Protein AF-0000000070045250 (afdb_homodimer)

Structure (mmCIF, N/CA/C/O backbone):
data_AF-0000000070045250-model_v1
#
loop_
_entity.id
_entity.type
_entity.pdbx_description
1 polymer 'Uncharacterized protein'
#
loop_
_atom_site.group_PDB
_atom_site.id
_atom_site.type_symbol
_atom_site.label_atom_id
_atom_site.label_alt_id
_atom_site.label_comp_id
_atom_site.label_asym_id
_atom_site.label_entity_id
_atom_site.label_seq_id
_atom_site.pdbx_PDB_ins_code
_atom_site.Cartn_x
_atom_site.Cartn_y
_atom_site.Cartn_z
_atom_site.occupancy
_atom_site.B_iso_or_equiv
_atom_site.auth_seq_id
_atom_site.auth_comp_id
_atom_site.auth_asym_id
_atom_site.auth_atom_id
_atom_site.pdbx_PDB_model_num
ATOM 1 N N . MET A 1 1 ? 9.328 -7.477 10.594 1 69.5 1 MET A N 1
ATOM 2 C CA . MET A 1 1 ? 9.609 -6.465 9.578 1 69.5 1 MET A CA 1
ATOM 3 C C . MET A 1 1 ? 8.578 -5.34 9.633 1 69.5 1 MET A C 1
ATOM 5 O O . MET A 1 1 ? 8.938 -4.164 9.656 1 69.5 1 MET A O 1
ATOM 9 N N . ILE A 1 2 ? 7.32 -5.633 9.961 1 74 2 ILE A N 1
ATOM 10 C CA . ILE A 1 2 ? 6.23 -4.66 9.969 1 74 2 ILE A CA 1
ATOM 11 C C . ILE A 1 2 ? 6.414 -3.691 11.141 1 74 2 ILE A C 1
ATOM 13 O O . ILE A 1 2 ? 6.363 -2.473 10.953 1 74 2 ILE A O 1
ATOM 17 N N . LEU A 1 3 ? 6.82 -4.34 12.234 1 78.44 3 LEU A N 1
ATOM 18 C CA . LEU A 1 3 ? 6.961 -3.512 13.43 1 78.44 3 LEU A CA 1
ATOM 19 C C . LEU A 1 3 ? 8.156 -2.574 13.305 1 78.44 3 LEU A C 1
ATOM 21 O O . LEU A 1 3 ? 8.086 -1.411 13.703 1 78.44 3 LEU A O 1
ATOM 25 N N . LEU A 1 4 ? 9.164 -3.045 12.672 1 87.88 4 LEU A N 1
ATOM 26 C CA . LEU A 1 4 ? 10.375 -2.24 12.531 1 87.88 4 LEU A CA 1
ATOM 27 C C . LEU A 1 4 ? 10.148 -1.098 11.547 1 87.88 4 LEU A C 1
ATOM 29 O O . LEU A 1 4 ? 10.672 0.003 11.734 1 87.88 4 LEU A O 1
ATOM 33 N N . THR A 1 5 ? 9.312 -1.4 10.625 1 91.12 5 THR A N 1
ATOM 34 C CA . THR A 1 5 ? 9 -0.388 9.617 1 91.12 5 THR A CA 1
ATOM 35 C C . THR A 1 5 ? 8.312 0.814 10.258 1 91.12 5 THR A C 1
ATOM 37 O O . THR A 1 5 ? 8.703 1.959 10.016 1 91.12 5 THR A O 1
ATOM 40 N N . LYS A 1 6 ? 7.41 0.552 11.148 1 94.19 6 LYS A N 1
ATOM 41 C CA . LYS A 1 6 ? 6.664 1.628 11.789 1 94.19 6 LYS A CA 1
ATOM 42 C C . LYS A 1 6 ? 7.559 2.434 12.727 1 94.19 6 LYS A C 1
ATOM 44 O O . LYS A 1 6 ? 7.488 3.664 12.758 1 94.19 6 LYS A O 1
ATOM 49 N N . CYS A 1 7 ? 8.422 1.721 13.422 1 95.44 7 CYS A N 1
ATOM 50 C CA . CYS A 1 7 ? 9.328 2.379 14.352 1 95.44 7 CYS A CA 1
ATOM 51 C C . CYS A 1 7 ? 10.312 3.275 13.609 1 95.44 7 CYS A C 1
ATOM 53 O O . CYS A 1 7 ? 10.531 4.426 14 1 95.44 7 CYS A O 1
ATOM 55 N N . TRP A 1 8 ? 10.852 2.768 12.602 1 96.19 8 TRP A N 1
ATOM 56 C CA . TRP A 1 8 ? 11.828 3.531 11.82 1 96.19 8 TRP A CA 1
ATOM 57 C C . TRP A 1 8 ? 11.164 4.719 11.133 1 96.19 8 TRP A C 1
ATOM 59 O O . TRP A 1 8 ? 11.742 5.801 11.055 1 96.19 8 TRP A O 1
ATOM 69 N N . ALA A 1 9 ? 9.977 4.469 10.625 1 96.75 9 ALA A N 1
ATOM 70 C CA . ALA A 1 9 ? 9.234 5.547 9.977 1 96.75 9 ALA A CA 1
ATOM 71 C C . ALA A 1 9 ? 9.023 6.723 10.922 1 96.75 9 ALA A C 1
ATOM 73 O O . ALA A 1 9 ? 9.172 7.883 10.531 1 96.75 9 ALA A O 1
ATOM 74 N N . LEU A 1 10 ? 8.672 6.367 12.141 1 95.5 10 LEU A N 1
ATOM 75 C CA . LEU A 1 10 ? 8.453 7.41 13.141 1 95.5 10 LEU A CA 1
ATOM 76 C C . LEU A 1 10 ? 9.75 8.133 13.469 1 95.5 10 LEU A C 1
ATOM 78 O O . LEU A 1 10 ? 9.789 9.359 13.523 1 95.5 10 LEU A O 1
ATOM 82 N N . GLU A 1 11 ? 10.758 7.367 13.625 1 94.5 11 GLU A N 1
ATOM 83 C CA . GLU A 1 11 ? 12.055 7.902 14.031 1 94.5 11 GLU A CA 1
ATOM 84 C C . GLU A 1 11 ? 12.617 8.836 12.969 1 94.5 11 GLU A C 1
ATOM 86 O O . GLU A 1 11 ? 13.188 9.883 13.289 1 94.5 11 GLU A O 1
ATOM 91 N N . TYR A 1 12 ? 12.414 8.5 11.75 1 95.5 12 TYR A N 1
ATOM 92 C CA . TYR A 1 12 ? 13.094 9.227 10.688 1 95.5 12 TYR A CA 1
ATOM 93 C C . TYR A 1 12 ? 12.172 10.266 10.055 1 95.5 12 TYR A C 1
ATOM 95 O O . TYR A 1 12 ? 12.594 11.031 9.188 1 95.5 12 TYR A O 1
ATOM 103 N N . ALA A 1 13 ? 10.953 10.242 10.492 1 93.12 13 ALA A N 1
ATOM 104 C CA . ALA A 1 13 ? 10 11.203 9.93 1 93.12 13 ALA A CA 1
ATOM 105 C C . ALA A 1 13 ? 10.508 12.633 10.094 1 93.12 13 ALA A C 1
ATOM 107 O O . ALA A 1 13 ? 10.344 13.461 9.188 1 93.12 13 ALA A O 1
ATOM 108 N N . LYS A 1 14 ? 11.125 12.977 11.188 1 89.56 14 LYS A N 1
ATOM 109 C CA . LYS A 1 14 ? 11.617 14.328 11.461 1 89.56 14 LYS A CA 1
ATOM 110 C C . LYS A 1 14 ? 12.719 14.719 10.477 1 89.56 14 LYS A C 1
ATOM 112 O O . LYS A 1 14 ? 12.922 15.898 10.203 1 89.56 14 LYS A O 1
ATOM 117 N N . ASP A 1 15 ? 13.422 13.742 10.016 1 94.38 15 ASP A N 1
ATOM 118 C CA . ASP A 1 15 ? 14.492 13.961 9.047 1 94.38 15 ASP A CA 1
ATOM 119 C C . ASP A 1 15 ? 13.961 13.938 7.617 1 94.38 15 ASP A C 1
ATOM 121 O O . ASP A 1 15 ? 14.734 13.914 6.66 1 94.38 15 ASP A O 1
ATOM 125 N N . LYS A 1 16 ? 12.656 13.75 7.453 1 93 16 LYS A N 1
ATOM 126 C CA . LYS A 1 16 ? 11.977 13.758 6.16 1 93 16 LYS A CA 1
ATOM 127 C C . LYS A 1 16 ? 12.32 12.508 5.352 1 93 16 LYS A C 1
ATOM 129 O O . LYS A 1 16 ? 12.469 12.578 4.129 1 93 16 LYS A O 1
ATOM 134 N N . ILE A 1 17 ? 12.648 11.453 6.102 1 95.25 17 ILE A N 1
ATOM 135 C CA . ILE A 1 17 ? 12.906 10.156 5.469 1 95.25 17 ILE A CA 1
ATOM 136 C C . ILE A 1 17 ? 11.68 9.258 5.621 1 95.25 17 ILE A C 1
ATOM 138 O O . ILE A 1 17 ? 11.172 9.078 6.73 1 95.25 17 ILE A O 1
ATOM 142 N N . ARG A 1 18 ? 11.203 8.812 4.508 1 96.38 18 ARG A N 1
ATOM 143 C CA . ARG A 1 18 ? 10.062 7.898 4.52 1 96.38 18 ARG A CA 1
ATOM 144 C C . ARG A 1 18 ? 10.531 6.445 4.586 1 96.38 18 ARG A C 1
ATOM 146 O O . ARG A 1 18 ? 11.508 6.07 3.938 1 96.38 18 ARG A O 1
ATOM 153 N N . VAL A 1 19 ? 9.906 5.641 5.398 1 97.19 19 VAL A N 1
ATOM 154 C CA . VAL A 1 19 ? 10.195 4.215 5.52 1 97.19 19 VAL A CA 1
ATOM 155 C C . VAL A 1 19 ? 8.922 3.408 5.277 1 97.19 19 VAL A C 1
ATOM 157 O O . VAL A 1 19 ? 7.934 3.561 6.004 1 97.19 19 VAL A O 1
ATOM 160 N N . ASN A 1 20 ? 8.938 2.592 4.246 1 97.69 20 ASN A N 1
ATOM 161 C CA . ASN A 1 20 ? 7.816 1.721 3.906 1 97.69 20 ASN A CA 1
ATOM 162 C C . ASN A 1 20 ? 8.281 0.292 3.637 1 97.69 20 ASN A C 1
ATOM 164 O O . ASN A 1 20 ? 9.469 0.048 3.441 1 97.69 20 ASN A O 1
ATOM 168 N N . CYS A 1 21 ? 7.246 -0.581 3.691 1 97.56 21 CYS A N 1
ATOM 169 C CA . CYS A 1 21 ? 7.582 -1.993 3.557 1 97.56 21 CYS A CA 1
ATOM 170 C C . CYS A 1 21 ? 6.734 -2.656 2.48 1 97.56 21 CYS A C 1
ATOM 172 O O . CYS A 1 21 ? 5.527 -2.406 2.393 1 97.56 21 CYS A O 1
ATOM 174 N N . ILE A 1 22 ? 7.363 -3.463 1.672 1 97.62 22 ILE A N 1
ATOM 175 C CA . ILE A 1 22 ? 6.68 -4.309 0.699 1 97.62 22 ILE A CA 1
ATOM 176 C C . ILE A 1 22 ? 6.754 -5.77 1.141 1 97.62 22 ILE A C 1
ATOM 178 O O . ILE A 1 22 ? 7.828 -6.258 1.504 1 97.62 22 ILE A O 1
ATOM 182 N N . CYS A 1 23 ? 5.648 -6.438 1.141 1 97.44 23 CYS A N 1
ATOM 183 C CA . CYS A 1 23 ? 5.57 -7.859 1.445 1 97.44 23 CYS A CA 1
ATOM 184 C C . CYS A 1 23 ? 5.258 -8.672 0.191 1 97.44 23 CYS A C 1
ATOM 186 O O . CYS A 1 23 ? 4.098 -8.797 -0.197 1 97.44 23 CYS A O 1
ATOM 188 N N . PRO A 1 24 ? 6.25 -9.297 -0.325 1 97 24 PRO A N 1
ATOM 189 C CA . PRO A 1 24 ? 6.043 -10.031 -1.576 1 97 24 PRO A CA 1
ATOM 190 C C . PRO A 1 24 ? 5.504 -11.438 -1.35 1 97 24 PRO A C 1
ATOM 192 O O . PRO A 1 24 ? 5.691 -12.016 -0.274 1 97 24 PRO A O 1
ATOM 195 N N . GLY A 1 25 ? 4.691 -11.945 -2.361 1 96.19 25 GLY A N 1
ATOM 196 C CA . GLY A 1 25 ? 4.422 -13.367 -2.416 1 96.19 25 GLY A CA 1
ATOM 197 C C . GLY A 1 25 ? 5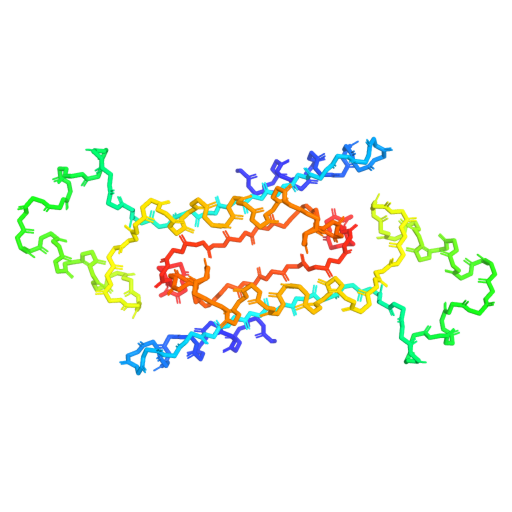.539 -14.164 -3.062 1 96.19 25 GLY A C 1
ATOM 198 O O . GLY A 1 25 ? 6.715 -13.82 -2.914 1 96.19 25 GLY A O 1
ATOM 199 N N . VAL A 1 26 ? 5.18 -15.305 -3.623 1 95.44 26 VAL A N 1
ATOM 200 C CA . VAL A 1 26 ? 6.16 -16.109 -4.348 1 95.44 26 VAL A CA 1
ATOM 201 C C . VAL A 1 26 ? 6.418 -15.492 -5.723 1 95.44 26 VAL A C 1
ATOM 203 O O . VAL A 1 26 ? 5.504 -15.391 -6.543 1 95.44 26 VAL A O 1
ATOM 206 N N . VAL A 1 27 ? 7.594 -15.07 -5.926 1 95.94 27 VAL A N 1
ATOM 207 C CA . VAL A 1 27 ? 7.984 -14.414 -7.168 1 95.94 27 VAL A CA 1
ATOM 208 C C . VAL A 1 27 ? 8.898 -15.336 -7.973 1 95.94 27 VAL A C 1
ATOM 210 O O . VAL A 1 27 ? 9.727 -16.047 -7.402 1 95.94 27 VAL A O 1
ATOM 213 N N . ASP A 1 28 ? 8.75 -15.25 -9.281 1 94.69 28 ASP A N 1
ATOM 214 C CA . ASP A 1 28 ? 9.586 -16.047 -10.18 1 94.69 28 ASP A CA 1
ATOM 215 C C . ASP A 1 28 ? 11.023 -15.531 -10.18 1 94.69 28 ASP A C 1
ATOM 217 O O . ASP A 1 28 ? 11.352 -14.586 -10.898 1 94.69 28 ASP A O 1
ATOM 221 N N . THR A 1 29 ? 11.812 -16.078 -9.375 1 93.81 29 THR A N 1
ATOM 222 C CA . THR A 1 29 ? 13.242 -15.781 -9.266 1 93.81 29 THR A CA 1
ATOM 223 C C . THR A 1 29 ? 14.047 -17.078 -9.141 1 93.81 29 THR A C 1
ATOM 225 O O . THR A 1 29 ? 13.477 -18.156 -8.984 1 93.81 29 THR A O 1
ATOM 228 N N . ASP A 1 30 ? 15.375 -16.891 -9.336 1 92.38 30 ASP A N 1
ATOM 229 C CA . ASP A 1 30 ? 16.25 -18.047 -9.227 1 92.38 30 ASP A CA 1
ATOM 230 C C . ASP A 1 30 ? 16.078 -18.75 -7.883 1 92.38 30 ASP A C 1
ATOM 232 O O . ASP A 1 30 ? 16.156 -19.984 -7.801 1 92.38 30 ASP A O 1
ATOM 236 N N . MET A 1 31 ? 15.758 -17.953 -6.875 1 89.69 31 MET A N 1
ATOM 237 C CA . MET A 1 31 ? 15.617 -18.484 -5.52 1 89.69 31 MET A CA 1
ATOM 238 C C . MET A 1 31 ? 14.383 -19.359 -5.402 1 89.69 31 MET A C 1
ATOM 240 O O . MET A 1 31 ? 14.391 -20.344 -4.664 1 89.69 31 MET A O 1
ATOM 244 N N . THR A 1 32 ? 13.344 -19.109 -6.211 1 92 32 THR A N 1
ATOM 245 C CA . THR A 1 32 ? 12.094 -19.844 -6.066 1 92 32 THR A CA 1
ATOM 246 C C . THR A 1 32 ? 11.977 -20.938 -7.125 1 92 32 THR A C 1
ATOM 248 O O . THR A 1 32 ? 11.055 -21.75 -7.086 1 92 32 THR A O 1
ATOM 251 N N . GLU A 1 33 ? 12.852 -20.984 -8.055 1 89.5 33 GLU A N 1
ATOM 252 C CA . GLU A 1 33 ? 12.828 -21.922 -9.172 1 89.5 33 GLU A CA 1
ATOM 253 C C . GLU A 1 33 ? 12.688 -23.359 -8.695 1 89.5 33 GLU A C 1
ATOM 255 O O . GLU A 1 33 ? 11.922 -24.141 -9.266 1 89.5 33 GLU A O 1
ATOM 260 N N . PRO A 1 34 ? 13.406 -23.734 -7.617 1 88.44 34 PRO A N 1
ATOM 261 C CA . PRO A 1 34 ? 13.305 -25.125 -7.16 1 88.44 34 PRO A CA 1
ATOM 262 C C . PRO A 1 34 ? 11.906 -25.484 -6.66 1 88.44 34 PRO A C 1
ATOM 264 O O . PRO A 1 34 ? 11.539 -26.656 -6.641 1 88.44 34 PRO A O 1
ATOM 267 N N . PHE A 1 35 ? 11.18 -24.516 -6.281 1 86.25 35 PHE A N 1
ATOM 268 C CA . PHE A 1 35 ? 9.836 -24.75 -5.77 1 86.25 35 PHE A CA 1
ATOM 269 C C . PHE A 1 35 ? 8.812 -24.734 -6.902 1 86.25 35 PHE A C 1
ATOM 271 O O . PHE A 1 35 ? 7.633 -25 -6.684 1 86.25 35 PHE A O 1
ATOM 278 N N . LEU A 1 36 ? 9.297 -24.469 -8.078 1 89.12 36 LEU A N 1
ATOM 279 C CA . LEU A 1 36 ? 8.43 -24.375 -9.242 1 89.12 36 LEU A CA 1
ATOM 280 C C . LEU A 1 36 ? 8.844 -25.375 -10.32 1 89.12 36 LEU A C 1
ATOM 282 O O . LEU A 1 36 ? 8.594 -25.156 -11.508 1 89.12 36 LEU A O 1
ATOM 286 N N . LYS A 1 37 ? 9.391 -26.469 -9.961 1 89.06 37 LYS A N 1
ATOM 287 C CA . LYS A 1 37 ? 10.047 -27.406 -10.875 1 89.06 37 LYS A CA 1
ATOM 288 C C . LYS A 1 37 ? 9.023 -28.219 -11.648 1 89.06 37 LYS A C 1
ATOM 290 O O . LYS A 1 37 ? 9.172 -28.438 -12.859 1 89.06 37 LYS A O 1
ATOM 295 N N . THR A 1 38 ? 8.078 -28.656 -10.953 1 91.94 38 THR A N 1
ATOM 296 C CA . THR A 1 38 ? 7.094 -29.516 -11.609 1 91.94 38 THR A CA 1
ATOM 297 C C . THR A 1 38 ? 5.805 -28.75 -11.883 1 91.94 38 THR A C 1
ATOM 299 O 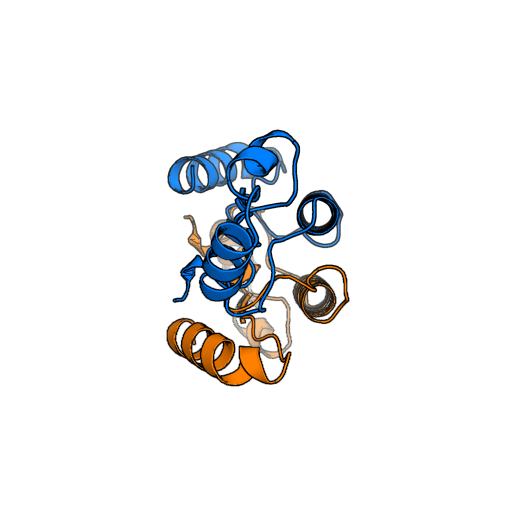O . THR A 1 38 ? 5.566 -27.688 -11.305 1 91.94 38 THR A O 1
ATOM 302 N N . GLN A 1 39 ? 5.059 -29.281 -12.875 1 92.19 39 GLN A N 1
ATOM 303 C CA . GLN A 1 39 ? 3.752 -28.703 -13.156 1 92.19 39 GLN A CA 1
ATOM 304 C C . GLN A 1 39 ? 2.865 -28.703 -11.922 1 92.19 39 GLN A C 1
ATOM 306 O O . GLN A 1 39 ? 2.08 -27.766 -11.711 1 92.19 39 GLN A O 1
ATOM 311 N N . LYS A 1 40 ? 3.02 -29.672 -11.133 1 94.06 40 LYS A N 1
ATOM 312 C CA . LYS A 1 40 ? 2.25 -29.781 -9.891 1 94.06 40 LYS A CA 1
ATOM 313 C C . LYS A 1 40 ? 2.621 -28.656 -8.922 1 94.06 40 LYS A C 1
ATOM 315 O O . LYS A 1 40 ? 1.75 -28.078 -8.266 1 94.06 40 LYS A O 1
ATOM 320 N N . ASP A 1 41 ? 3.902 -28.359 -8.773 1 92.25 41 ASP A N 1
ATOM 321 C CA . ASP A 1 41 ? 4.371 -27.266 -7.938 1 92.25 41 ASP A CA 1
ATOM 322 C C . ASP A 1 41 ? 3.787 -25.938 -8.398 1 92.25 41 ASP A C 1
ATOM 324 O O . ASP A 1 41 ? 3.299 -25.141 -7.586 1 92.25 41 ASP A O 1
ATOM 328 N N . LYS A 1 42 ? 3.822 -25.797 -9.672 1 92.75 42 LYS A N 1
ATOM 329 C CA . LYS A 1 42 ? 3.342 -24.547 -10.266 1 92.75 42 LYS A CA 1
ATOM 330 C C . LYS A 1 42 ? 1.843 -24.375 -10.031 1 92.75 42 LYS A C 1
ATOM 332 O O . LYS A 1 42 ? 1.381 -23.281 -9.711 1 92.75 42 LYS A O 1
ATOM 337 N N . GLU A 1 43 ? 1.141 -25.453 -10.227 1 93.75 43 GLU A N 1
ATOM 338 C CA . GLU A 1 43 ? -0.304 -25.406 -10.023 1 93.75 43 GLU A CA 1
ATOM 339 C C . GLU A 1 43 ? -0.646 -25.109 -8.562 1 93.75 43 GLU A C 1
ATOM 341 O O . GLU A 1 43 ? -1.591 -24.359 -8.281 1 93.75 43 GLU A O 1
ATOM 346 N N . PHE A 1 44 ? 0.084 -25.703 -7.727 1 93.62 44 PHE A N 1
ATOM 347 C CA . PHE A 1 44 ? -0.115 -25.469 -6.301 1 93.62 44 PHE A CA 1
ATOM 348 C C . PHE A 1 44 ? 0.096 -23.984 -5.973 1 93.62 44 PHE A C 1
ATOM 350 O O . PHE A 1 44 ? -0.718 -23.375 -5.273 1 93.62 44 PHE A O 1
ATOM 357 N N . MET A 1 45 ? 1.21 -23.453 -6.52 1 92.81 45 MET A N 1
ATOM 358 C CA . MET A 1 45 ? 1.526 -22.062 -6.254 1 92.81 45 MET A CA 1
ATOM 359 C C . MET A 1 45 ? 0.482 -21.141 -6.875 1 92.81 45 MET A C 1
ATOM 361 O O . MET A 1 45 ? 0.095 -20.141 -6.273 1 92.81 45 MET A O 1
ATOM 365 N N . ASP A 1 46 ? 0.078 -21.469 -8.07 1 93.44 46 ASP A N 1
ATOM 366 C CA . ASP A 1 46 ? -0.97 -20.688 -8.719 1 93.44 46 ASP A CA 1
ATOM 367 C C . ASP A 1 46 ? -2.238 -20.656 -7.871 1 93.44 46 ASP A C 1
ATOM 369 O O . ASP A 1 46 ? -2.873 -19.609 -7.73 1 93.44 46 ASP A O 1
ATOM 373 N N . ASN A 1 47 ? -2.531 -21.781 -7.254 1 93.75 47 ASN A N 1
ATOM 374 C CA . ASN A 1 47 ? -3.744 -21.891 -6.449 1 93.75 47 ASN A CA 1
ATOM 375 C C . ASN A 1 47 ? -3.627 -21.109 -5.145 1 93.75 47 ASN A C 1
ATOM 377 O O . ASN A 1 47 ? -4.637 -20.719 -4.559 1 93.75 47 ASN A O 1
ATOM 381 N N . GLU A 1 48 ? -2.418 -20.906 -4.75 1 94.88 48 GLU A N 1
ATOM 382 C CA . GLU A 1 48 ? -2.18 -20.156 -3.516 1 94.88 48 GLU A CA 1
ATOM 383 C C . GLU A 1 48 ? -2.318 -18.656 -3.742 1 94.88 48 GLU A C 1
ATOM 385 O O . GLU A 1 48 ? -2.416 -17.891 -2.785 1 94.88 48 GLU A O 1
ATOM 390 N N . HIS A 1 49 ? -2.367 -18.25 -5.023 1 97 49 HIS A N 1
ATOM 391 C CA . HIS A 1 49 ? -2.494 -16.844 -5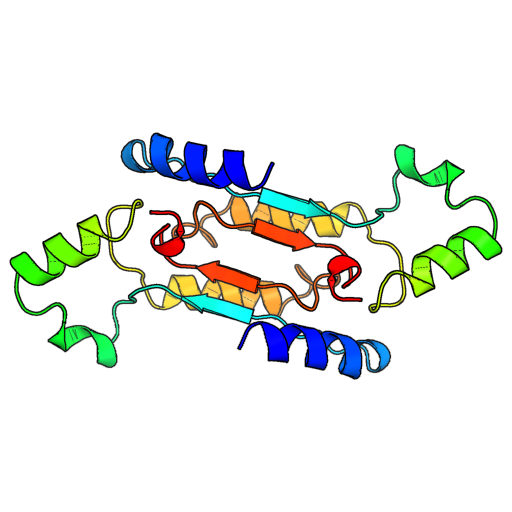.375 1 97 49 HIS A CA 1
ATOM 392 C C . HIS A 1 49 ? -3.814 -16.578 -6.09 1 97 49 HIS A C 1
ATOM 394 O O . HIS A 1 49 ? -3.959 -16.875 -7.273 1 97 49 HIS A O 1
ATOM 400 N N . PRO A 1 50 ? -4.676 -15.945 -5.426 1 96.88 50 PRO A N 1
ATOM 401 C CA . PRO A 1 50 ? -5.988 -15.656 -6.012 1 96.88 50 PRO A CA 1
ATOM 402 C C . PRO A 1 50 ? -5.895 -15.109 -7.434 1 96.88 50 PRO A C 1
ATOM 404 O O . PRO A 1 50 ? -6.785 -15.359 -8.25 1 96.88 50 PRO A O 1
ATOM 407 N N . ILE A 1 51 ? -4.863 -14.406 -7.793 1 96.38 51 ILE A N 1
ATOM 408 C CA . ILE A 1 51 ? -4.703 -13.859 -9.141 1 96.38 51 ILE A CA 1
ATOM 409 C C . ILE A 1 51 ? -4.41 -14.992 -10.117 1 96.38 51 ILE A C 1
ATOM 411 O O . ILE A 1 51 ? -4.602 -14.844 -11.328 1 96.38 51 ILE A O 1
ATOM 415 N N . GLY A 1 52 ? -3.885 -16.094 -9.688 1 95.81 52 GLY A N 1
ATOM 416 C CA . GLY A 1 52 ? -3.801 -17.281 -10.523 1 95.81 52 GLY A CA 1
ATOM 417 C C . GLY A 1 52 ? -2.418 -17.516 -11.102 1 95.81 52 GLY A C 1
ATOM 418 O O . GLY A 1 52 ? -2.258 -18.266 -12.062 1 95.81 52 GLY A O 1
ATOM 419 N N . ARG A 1 53 ? -1.501 -16.797 -10.562 1 95.12 53 ARG A N 1
ATOM 420 C CA . ARG A 1 53 ? -0.123 -16.969 -11.008 1 95.12 53 ARG A CA 1
ATOM 421 C C . ARG A 1 53 ? 0.862 -16.453 -9.961 1 95.12 53 ARG A C 1
ATOM 423 O O . ARG A 1 53 ? 0.488 -15.688 -9.078 1 95.12 53 ARG A O 1
ATOM 430 N N . ILE A 1 54 ? 2.148 -16.969 -10.094 1 95.69 54 ILE A N 1
ATOM 431 C CA . ILE A 1 54 ? 3.209 -16.375 -9.273 1 95.69 54 ILE A CA 1
ATOM 432 C C . ILE A 1 54 ? 3.561 -14.992 -9.797 1 95.69 54 ILE A C 1
ATOM 434 O O . ILE A 1 54 ? 3.129 -14.602 -10.891 1 95.69 54 ILE A O 1
ATOM 438 N N . GLY A 1 55 ? 4.238 -14.258 -8.953 1 96.69 55 GLY A N 1
ATOM 439 C CA . GLY A 1 55 ? 4.594 -12.898 -9.328 1 96.69 55 GLY A CA 1
ATOM 440 C C . GLY A 1 55 ? 5.848 -12.82 -10.18 1 96.69 55 GLY A C 1
ATOM 441 O O . GLY A 1 55 ? 6.605 -13.789 -10.258 1 96.69 55 GLY A O 1
ATOM 442 N N . GLN A 1 56 ? 6 -11.711 -10.914 1 96.88 56 GLN A N 1
ATOM 443 C CA . GLN A 1 56 ? 7.227 -11.391 -11.633 1 96.88 56 GLN A CA 1
ATOM 444 C C . GLN A 1 56 ? 8.047 -10.344 -10.883 1 96.88 56 GLN A C 1
ATOM 446 O O . GLN A 1 56 ? 7.484 -9.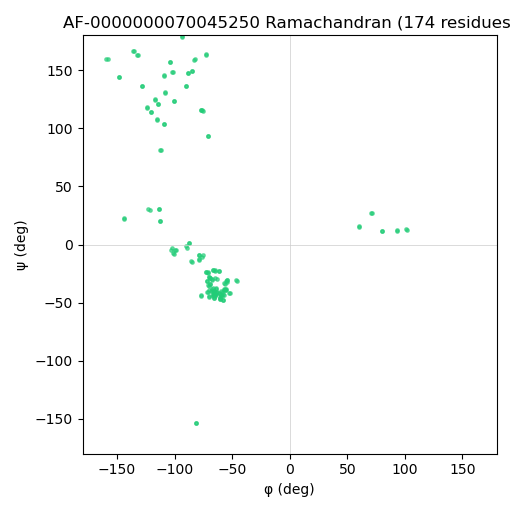477 -10.211 1 96.88 56 GLN A O 1
ATOM 451 N N . PRO A 1 57 ? 9.398 -10.406 -11.008 1 97.06 57 PRO A N 1
ATOM 452 C CA . PRO A 1 57 ? 10.242 -9.453 -10.297 1 97.06 57 PRO A CA 1
ATOM 453 C C . PRO A 1 57 ? 9.867 -8 -10.586 1 97.06 57 PRO A C 1
ATOM 455 O O . PRO A 1 57 ? 9.961 -7.145 -9.703 1 97.06 57 PRO A O 1
ATOM 458 N N . GLN A 1 58 ? 9.383 -7.723 -11.727 1 97.69 58 GLN A N 1
ATOM 459 C CA . GLN A 1 58 ? 9.047 -6.363 -12.125 1 97.69 58 GLN A CA 1
ATOM 460 C C . GLN A 1 58 ? 7.871 -5.824 -11.312 1 97.69 58 GLN A C 1
ATOM 462 O O . GLN A 1 58 ? 7.781 -4.621 -11.07 1 97.69 58 GLN A O 1
ATOM 467 N N . GLU A 1 59 ? 7.027 -6.699 -10.914 1 97.75 59 GLU A N 1
ATOM 468 C CA . GLU A 1 59 ? 5.875 -6.262 -10.133 1 97.75 59 GLU A CA 1
ATOM 469 C C . GLU A 1 59 ? 6.297 -5.793 -8.742 1 97.75 59 GLU A C 1
ATOM 471 O O . GLU A 1 59 ? 5.707 -4.859 -8.195 1 97.75 59 GLU A O 1
ATOM 476 N N . ILE A 1 60 ? 7.309 -6.43 -8.234 1 97.88 60 ILE A N 1
ATOM 477 C CA . ILE A 1 60 ? 7.887 -5.949 -6.984 1 97.88 60 ILE A CA 1
ATOM 478 C C . ILE A 1 60 ? 8.617 -4.629 -7.23 1 97.88 60 ILE A C 1
ATOM 480 O O . ILE A 1 60 ? 8.484 -3.688 -6.441 1 97.88 60 ILE A O 1
ATOM 484 N N . GLY A 1 61 ? 9.383 -4.625 -8.328 1 98.12 61 GLY A N 1
ATOM 485 C CA . GLY A 1 61 ? 10.109 -3.418 -8.688 1 98.12 61 GLY A CA 1
ATOM 486 C C . GLY A 1 61 ? 9.211 -2.201 -8.82 1 98.12 61 GLY A C 1
ATOM 487 O O . GLY A 1 61 ? 9.586 -1.104 -8.398 1 98.12 61 GLY A O 1
ATOM 488 N N . LYS A 1 62 ? 8.008 -2.375 -9.359 1 98.31 62 LYS A N 1
ATOM 489 C CA . LYS A 1 62 ? 7.062 -1.275 -9.547 1 98.31 62 LYS A CA 1
ATOM 490 C C . LYS A 1 62 ? 6.57 -0.743 -8.203 1 98.31 62 LYS A C 1
ATOM 492 O O . LYS A 1 62 ? 6.398 0.466 -8.031 1 98.31 62 LYS A O 1
ATOM 497 N N . ALA A 1 63 ? 6.367 -1.633 -7.285 1 98.44 63 ALA A N 1
ATOM 498 C CA . ALA A 1 63 ? 5.98 -1.206 -5.945 1 98.44 63 ALA A CA 1
ATOM 499 C C . ALA A 1 63 ? 7.102 -0.418 -5.273 1 98.44 63 ALA A C 1
ATOM 501 O O . ALA A 1 63 ? 6.852 0.6 -4.625 1 98.44 63 ALA A O 1
ATOM 502 N N . VAL A 1 64 ? 8.32 -0.887 -5.473 1 98.12 64 VAL A N 1
ATOM 503 C CA . VAL A 1 64 ? 9.484 -0.188 -4.941 1 98.12 64 VAL A CA 1
ATOM 504 C C . VAL A 1 64 ? 9.562 1.217 -5.539 1 98.12 64 VAL A C 1
ATOM 506 O O . VAL A 1 64 ? 9.797 2.191 -4.82 1 98.12 64 VAL A O 1
ATOM 509 N N . LEU A 1 65 ? 9.375 1.295 -6.809 1 97.94 65 LEU A N 1
ATOM 510 C CA . LEU A 1 65 ? 9.43 2.582 -7.496 1 97.94 65 LEU A CA 1
ATOM 511 C C . LEU A 1 65 ? 8.359 3.529 -6.965 1 97.94 65 LEU A C 1
ATOM 513 O O . LEU A 1 65 ? 8.625 4.719 -6.762 1 97.94 65 LEU A O 1
ATOM 517 N N . TYR A 1 66 ? 7.199 3.02 -6.75 1 98.12 66 TYR A N 1
ATOM 518 C CA . TYR A 1 66 ? 6.125 3.828 -6.188 1 98.12 66 TYR A CA 1
ATOM 519 C C . TYR A 1 66 ? 6.531 4.41 -4.84 1 98.12 66 TYR A C 1
ATOM 521 O O . TYR A 1 66 ? 6.445 5.625 -4.629 1 98.12 66 TYR A O 1
ATOM 529 N N . PHE A 1 67 ? 7.066 3.611 -3.961 1 97.94 67 PHE A N 1
ATOM 530 C CA . PHE A 1 67 ? 7.434 4.066 -2.625 1 97.94 67 PHE A CA 1
ATOM 531 C C . PHE A 1 67 ? 8.625 5.012 -2.686 1 97.94 67 PHE A C 1
ATOM 533 O O . PHE A 1 67 ? 8.742 5.926 -1.867 1 97.94 67 PHE A O 1
ATOM 540 N N . ALA A 1 68 ? 9.461 4.781 -3.727 1 96.81 68 ALA A N 1
ATOM 541 C CA . ALA A 1 68 ? 10.688 5.562 -3.82 1 96.81 68 ALA A CA 1
ATOM 542 C C . ALA A 1 68 ? 10.445 6.891 -4.531 1 96.81 68 ALA A C 1
ATOM 544 O O . ALA A 1 68 ? 11.273 7.797 -4.465 1 96.81 68 ALA A O 1
ATOM 545 N N . SER A 1 69 ? 9.359 7.074 -5.188 1 96.56 69 SER A N 1
ATOM 546 C CA . SER A 1 69 ? 9.078 8.258 -5.992 1 96.56 69 SER A CA 1
ATOM 547 C C . SER A 1 69 ? 8.312 9.305 -5.184 1 96.56 69 SER A C 1
ATOM 549 O O . SER A 1 69 ? 7.934 9.055 -4.039 1 96.56 69 SER A O 1
ATOM 551 N N . ASP A 1 70 ? 8.031 10.406 -5.805 1 96.25 70 ASP A N 1
ATOM 552 C CA . ASP A 1 70 ? 7.266 11.484 -5.188 1 96.25 70 ASP A CA 1
ATOM 553 C C . ASP A 1 70 ? 5.781 11.133 -5.137 1 96.25 70 ASP A C 1
ATOM 555 O O . ASP A 1 70 ? 5.008 11.789 -4.438 1 96.25 70 ASP A O 1
ATOM 559 N N . ASP A 1 71 ? 5.449 10.055 -5.84 1 96.38 71 ASP A N 1
ATOM 560 C CA . ASP A 1 71 ? 4.051 9.641 -5.84 1 96.38 71 ASP A CA 1
ATOM 561 C C . ASP A 1 71 ? 3.615 9.172 -4.449 1 96.38 71 ASP A C 1
ATOM 563 O O . ASP A 1 71 ? 2.43 9.227 -4.117 1 96.38 71 ASP A O 1
ATOM 567 N N . ALA A 1 72 ? 4.617 8.789 -3.637 1 98 72 ALA A N 1
ATOM 568 C CA . ALA A 1 72 ? 4.32 8.328 -2.281 1 98 72 ALA A CA 1
ATOM 569 C C . ALA A 1 72 ? 4.883 9.289 -1.24 1 98 72 ALA A C 1
ATOM 571 O O . ALA A 1 72 ? 5.277 8.875 -0.148 1 98 72 ALA A O 1
ATOM 572 N N . ALA A 1 73 ? 4.961 10.57 -1.581 1 97.06 73 ALA A N 1
ATOM 573 C CA . ALA A 1 73 ? 5.641 11.586 -0.775 1 97.06 73 ALA A CA 1
ATOM 574 C C . ALA A 1 73 ? 4.988 11.719 0.599 1 97.06 73 ALA A C 1
ATOM 576 O O . ALA A 1 73 ? 5.633 12.148 1.559 1 97.06 73 ALA A O 1
ATOM 577 N N . TRP A 1 74 ? 3.705 11.32 0.742 1 97.88 74 TRP A N 1
ATOM 578 C CA . TRP A 1 74 ? 3.004 11.484 2.012 1 97.88 74 TRP A CA 1
ATOM 579 C C . TRP A 1 74 ? 2.707 10.133 2.645 1 97.88 74 TRP A C 1
ATOM 581 O O . TRP A 1 74 ? 1.784 10 3.453 1 97.88 74 TRP A O 1
ATOM 591 N N . THR A 1 75 ? 3.439 9.156 2.219 1 98.25 75 THR A N 1
ATOM 592 C CA . THR A 1 75 ? 3.281 7.801 2.738 1 98.25 75 THR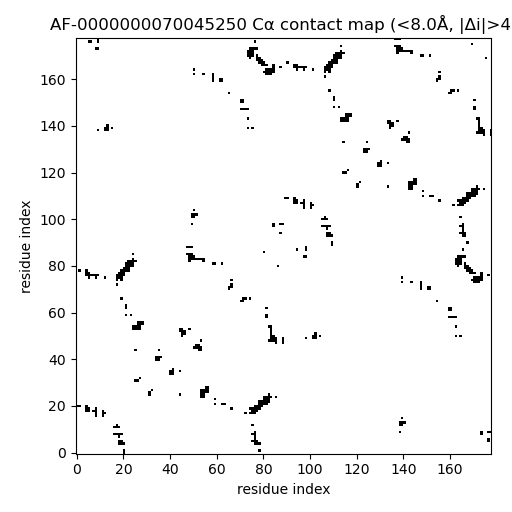 A CA 1
ATOM 593 C C . THR A 1 75 ? 4.535 7.359 3.492 1 98.25 75 THR A C 1
ATOM 595 O O . THR A 1 75 ? 5.629 7.336 2.926 1 98.25 75 THR A O 1
ATOM 598 N N . THR A 1 76 ? 4.371 7.035 4.762 1 98 76 THR A N 1
ATOM 599 C CA . THR A 1 76 ? 5.449 6.473 5.566 1 98 76 THR A CA 1
ATOM 600 C C . THR A 1 76 ? 4.898 5.516 6.621 1 98 76 THR A C 1
ATOM 602 O O . THR A 1 76 ? 3.76 5.672 7.07 1 98 76 THR A O 1
ATOM 605 N N . GLY A 1 77 ? 5.609 4.484 6.891 1 97.31 77 GLY A N 1
ATOM 606 C CA . GLY A 1 77 ? 5.184 3.479 7.848 1 97.31 77 GLY A CA 1
ATOM 607 C C . GLY A 1 77 ? 4.18 2.494 7.273 1 97.31 77 GLY A C 1
ATOM 608 O O . GLY A 1 77 ? 3.562 1.728 8.016 1 97.31 77 GLY A O 1
ATOM 609 N N . ALA A 1 78 ? 3.986 2.496 5.977 1 97.56 78 ALA A N 1
ATOM 610 C CA . ALA A 1 78 ? 2.98 1.657 5.328 1 97.56 78 ALA A CA 1
ATOM 611 C C . ALA A 1 78 ? 3.557 0.289 4.973 1 97.56 78 ALA A C 1
ATOM 613 O O . ALA A 1 78 ? 4.754 0.164 4.699 1 97.56 78 ALA A O 1
ATOM 614 N N . VAL A 1 79 ? 2.672 -0.654 5.043 1 96.81 79 VAL A N 1
ATOM 615 C CA . VAL A 1 79 ? 2.984 -2.01 4.605 1 96.81 79 VAL A CA 1
ATOM 616 C C . VAL A 1 79 ? 2.09 -2.395 3.428 1 96.81 79 VAL A C 1
ATOM 618 O O . VAL A 1 79 ? 0.863 -2.311 3.521 1 96.81 79 VAL A O 1
ATOM 621 N N . LEU A 1 80 ? 2.734 -2.783 2.373 1 97.75 80 LEU A N 1
ATOM 622 C CA . LEU A 1 80 ? 1.996 -3.123 1.161 1 97.75 80 LEU A CA 1
ATOM 623 C C . LEU A 1 80 ? 2.266 -4.566 0.748 1 97.75 80 LEU A C 1
ATOM 625 O O . LEU A 1 80 ? 3.385 -4.906 0.358 1 97.75 80 LEU A O 1
ATOM 629 N N . ALA A 1 81 ? 1.247 -5.371 0.811 1 97.75 81 ALA A N 1
ATOM 630 C CA . ALA A 1 81 ? 1.346 -6.73 0.284 1 97.75 81 ALA A CA 1
ATOM 631 C C . ALA A 1 81 ? 1.284 -6.73 -1.241 1 97.75 81 ALA A C 1
ATOM 633 O O . ALA A 1 81 ? 0.309 -6.258 -1.83 1 97.75 81 ALA A O 1
ATOM 634 N N . VAL A 1 82 ? 2.324 -7.125 -1.832 1 98.06 82 VAL A N 1
ATOM 635 C CA . VAL A 1 82 ? 2.387 -7.391 -3.266 1 98.06 82 VAL A CA 1
ATOM 636 C C . VAL A 1 82 ? 2.582 -8.883 -3.506 1 98.06 82 VAL A C 1
ATOM 638 O O . VAL A 1 82 ? 3.707 -9.344 -3.725 1 98.06 82 VAL A O 1
ATOM 641 N N . ASP A 1 83 ? 1.342 -9.562 -3.416 1 98 83 ASP A N 1
ATOM 642 C CA . ASP A 1 83 ? 1.49 -11.008 -3.283 1 98 83 ASP A CA 1
ATOM 643 C C . ASP A 1 83 ? 0.384 -11.75 -4.035 1 98 83 ASP A C 1
ATOM 645 O O . ASP A 1 83 ? -0.009 -12.852 -3.645 1 98 83 ASP A O 1
ATOM 649 N N . GLY A 1 84 ? -0.229 -11.078 -5.008 1 97.62 84 GLY A N 1
ATOM 650 C CA . GLY A 1 84 ? -1.268 -11.703 -5.809 1 97.62 84 GLY A CA 1
ATOM 651 C C . GLY A 1 84 ? -2.457 -12.164 -4.984 1 97.62 84 GLY A C 1
ATOM 652 O O . GLY A 1 84 ? -3.195 -13.062 -5.398 1 97.62 84 GLY A O 1
ATOM 653 N N . GLY A 1 85 ? -2.568 -11.695 -3.787 1 97.44 85 GLY A N 1
ATOM 654 C CA . GLY A 1 85 ? -3.691 -12.031 -2.924 1 97.44 85 GLY A CA 1
ATOM 655 C C . GLY A 1 85 ? -3.42 -13.219 -2.025 1 97.44 85 GLY A C 1
ATOM 656 O O . GLY A 1 85 ? -4.32 -13.703 -1.337 1 97.44 85 GLY A O 1
ATOM 657 N N . GLU A 1 86 ? -2.191 -13.648 -1.953 1 96.75 86 GLU A N 1
ATOM 658 C CA . GLU A 1 86 ? -1.855 -14.828 -1.17 1 96.75 86 GLU A CA 1
ATOM 659 C C . GLU A 1 86 ? -2.244 -14.656 0.294 1 96.75 86 GLU A C 1
ATOM 661 O O . GLU A 1 86 ? -2.787 -15.57 0.913 1 96.75 86 GLU A O 1
ATOM 666 N N . SER A 1 87 ? -2.033 -13.523 0.826 1 95.19 87 SER A N 1
ATOM 667 C CA . SER A 1 87 ? -2.211 -13.297 2.256 1 95.19 87 SER A CA 1
ATOM 668 C C . SER A 1 87 ? -3.684 -13.125 2.609 1 95.19 87 SER A C 1
ATOM 670 O O . SER A 1 87 ? -4.047 -13.094 3.787 1 95.19 87 SER A O 1
ATOM 672 N N . ILE A 1 88 ? -4.527 -13.016 1.686 1 92.94 88 ILE A N 1
ATOM 673 C CA . ILE A 1 88 ? -5.93 -12.781 2.021 1 92.94 88 ILE A CA 1
ATOM 674 C C . ILE A 1 88 ? -6.715 -14.086 1.877 1 92.94 88 ILE A C 1
ATOM 676 O O . ILE A 1 88 ? -7.926 -14.117 2.109 1 92.94 88 ILE A O 1
ATOM 680 N N . LYS A 1 89 ? -6.086 -15.148 1.436 1 88.12 89 LYS A N 1
ATOM 681 C CA . LYS A 1 89 ? -6.734 -16.453 1.37 1 88.12 89 LYS A CA 1
ATOM 682 C C . LYS A 1 89 ? -7.059 -16.984 2.766 1 88.12 89 LYS A C 1
ATOM 684 O O . LYS A 1 89 ? -6.355 -16.672 3.73 1 88.12 89 LYS A O 1
ATOM 689 N N . MET B 1 1 ? -14.047 -1.62 6.238 1 70 1 MET B N 1
ATOM 690 C CA . MET B 1 1 ? -13.586 -1.423 4.867 1 70 1 MET B CA 1
ATOM 691 C C . MET B 1 1 ? -12.469 -2.404 4.52 1 70 1 MET B C 1
ATOM 693 O O . MET B 1 1 ? -12.523 -3.068 3.482 1 70 1 MET B O 1
ATOM 697 N N . ILE B 1 2 ? -11.609 -2.779 5.461 1 74.25 2 ILE B N 1
ATOM 698 C CA . ILE B 1 2 ? -10.453 -3.643 5.234 1 74.25 2 ILE B CA 1
ATOM 699 C C . ILE B 1 2 ? -10.922 -5.074 4.977 1 74.25 2 ILE B C 1
ATOM 701 O O . ILE B 1 2 ? -10.516 -5.703 3.998 1 74.25 2 ILE B O 1
ATOM 705 N N . LEU B 1 3 ? -11.938 -5.398 5.805 1 78.38 3 LEU B N 1
ATOM 706 C CA . LEU B 1 3 ? -12.422 -6.77 5.684 1 78.38 3 LEU B CA 1
ATOM 707 C C . LEU B 1 3 ? -13.164 -6.973 4.367 1 78.38 3 LEU B C 1
ATOM 709 O O . LEU B 1 3 ? -13.016 -8.016 3.721 1 78.38 3 LEU B O 1
ATOM 713 N N . LEU B 1 4 ? -13.852 -5.969 3.963 1 87.94 4 LEU B N 1
ATOM 714 C CA . LEU B 1 4 ? -14.625 -6.074 2.73 1 87.94 4 LEU B CA 1
ATOM 715 C C . LEU B 1 4 ? -13.711 -6.094 1.513 1 87.94 4 LEU B C 1
ATOM 717 O O . LEU B 1 4 ? -13.984 -6.793 0.535 1 87.94 4 LEU B O 1
ATOM 721 N N . THR B 1 5 ? -12.633 -5.422 1.682 1 91.19 5 THR B N 1
ATOM 722 C CA . THR B 1 5 ? -11.664 -5.367 0.593 1 91.19 5 THR B CA 1
ATOM 723 C C . THR B 1 5 ? -11.086 -6.75 0.311 1 91.19 5 THR B C 1
ATOM 725 O O . THR B 1 5 ? -11.039 -7.184 -0.842 1 91.19 5 THR B O 1
ATOM 728 N N . LYS B 1 6 ? -10.781 -7.461 1.345 1 94.19 6 LYS B N 1
ATOM 729 C CA . LYS B 1 6 ? -10.188 -8.789 1.188 1 94.19 6 LYS B CA 1
ATOM 730 C C . LYS B 1 6 ? -11.195 -9.773 0.605 1 94.19 6 LYS B C 1
ATOM 732 O O . LYS B 1 6 ? -10.859 -10.562 -0.275 1 94.19 6 LYS B O 1
ATOM 737 N N . CYS B 1 7 ? -12.438 -9.648 1.073 1 95.5 7 CYS B N 1
ATOM 738 C CA . CYS B 1 7 ? -13.484 -10.539 0.593 1 95.5 7 CYS B CA 1
ATOM 739 C C . CYS B 1 7 ? -13.773 -10.297 -0.885 1 95.5 7 CYS B C 1
ATOM 741 O O . CYS B 1 7 ? -13.867 -11.242 -1.665 1 95.5 7 CYS B O 1
ATOM 743 N N . TRP B 1 8 ? -13.891 -9.102 -1.233 1 96.38 8 TRP B N 1
ATOM 744 C CA . TRP B 1 8 ? -14.18 -8.758 -2.623 1 96.38 8 TRP B CA 1
ATOM 745 C C . TRP B 1 8 ? -13.016 -9.125 -3.529 1 96.38 8 TRP B C 1
ATOM 747 O O . TRP B 1 8 ? -13.211 -9.594 -4.652 1 96.38 8 TRP B O 1
ATOM 757 N N . ALA B 1 9 ? -11.812 -8.883 -3.029 1 96.88 9 ALA B N 1
ATOM 758 C CA . ALA B 1 9 ? -10.625 -9.227 -3.805 1 96.88 9 ALA B CA 1
ATOM 759 C C . ALA B 1 9 ? -10.609 -10.711 -4.145 1 96.88 9 ALA B C 1
ATOM 761 O O . ALA B 1 9 ? -10.281 -11.094 -5.273 1 96.88 9 ALA B O 1
ATOM 762 N N . LEU B 1 10 ? -10.961 -11.492 -3.148 1 95.56 10 LEU B N 1
ATOM 763 C CA . LEU B 1 10 ? -10.984 -12.938 -3.365 1 95.56 10 LEU B CA 1
ATOM 764 C C . LEU B 1 10 ? -12.078 -13.32 -4.352 1 95.56 10 LEU B C 1
ATOM 766 O O . LEU B 1 10 ? -11.844 -14.102 -5.273 1 95.56 10 LEU B O 1
ATOM 770 N N . GLU B 1 11 ? -13.188 -12.727 -4.164 1 94.69 11 GLU B N 1
ATOM 771 C CA . GLU B 1 11 ? -14.352 -13.055 -4.977 1 94.69 11 GLU B CA 1
ATOM 772 C C . GLU B 1 11 ? -14.125 -12.695 -6.441 1 94.69 11 GLU B C 1
ATOM 774 O O . GLU B 1 11 ? -14.516 -13.445 -7.34 1 94.69 11 GLU B O 1
ATOM 779 N N . TYR B 1 12 ? -13.477 -11.617 -6.672 1 95.62 12 TYR B N 1
ATOM 780 C CA . TYR B 1 12 ? -13.398 -11.102 -8.031 1 95.62 12 TYR B CA 1
ATOM 781 C C . TYR B 1 12 ? -12.07 -11.484 -8.688 1 95.62 12 TYR B C 1
ATOM 783 O O . TYR B 1 12 ? -11.852 -11.195 -9.867 1 95.62 12 TYR B O 1
ATOM 791 N N . ALA B 1 13 ? -11.242 -12.102 -7.898 1 93.31 13 ALA B N 1
ATOM 792 C CA . ALA B 1 13 ? -9.945 -12.5 -8.445 1 93.31 13 ALA B CA 1
ATOM 793 C C . ALA B 1 13 ? -10.117 -13.375 -9.68 1 93.31 13 ALA B C 1
ATOM 795 O O . ALA B 1 13 ? -9.367 -13.25 -10.648 1 93.31 13 ALA B O 1
ATOM 796 N N . LYS B 1 14 ? -11.07 -14.266 -9.695 1 89.81 14 LYS B N 1
ATOM 797 C CA . LYS B 1 14 ? -11.305 -15.18 -10.812 1 89.81 14 LYS B CA 1
ATOM 798 C C . LYS B 1 14 ? -11.695 -14.414 -12.078 1 89.81 14 LYS B C 1
ATOM 800 O O . LYS B 1 14 ? -11.469 -14.891 -13.188 1 89.81 14 LYS B O 1
ATOM 805 N N . ASP B 1 15 ? -12.312 -13.297 -11.883 1 94.56 15 ASP B N 1
ATOM 806 C CA . ASP B 1 15 ? -12.727 -12.453 -13 1 94.56 15 ASP B CA 1
ATOM 807 C C . ASP B 1 15 ? -11.609 -11.5 -13.406 1 94.56 15 ASP B C 1
ATOM 809 O O . ASP B 1 15 ? -11.836 -10.586 -14.203 1 94.56 15 ASP B O 1
ATOM 813 N N . LYS B 1 16 ? -10.469 -11.57 -12.758 1 93.31 16 LYS B N 1
ATOM 814 C CA . LYS B 1 16 ? -9.289 -10.766 -13.055 1 93.31 16 LYS B CA 1
ATOM 815 C C . LYS B 1 16 ? -9.5 -9.305 -12.656 1 93.31 16 LYS B C 1
ATOM 817 O O . LYS B 1 16 ? -9.031 -8.398 -13.352 1 93.31 16 LYS B O 1
ATOM 822 N N . ILE B 1 17 ? -10.375 -9.133 -11.656 1 95.38 17 ILE B N 1
ATOM 823 C CA . ILE B 1 17 ? -10.602 -7.809 -11.094 1 95.38 17 ILE B CA 1
ATOM 824 C C . ILE B 1 17 ? -9.836 -7.664 -9.781 1 95.38 17 ILE B C 1
ATOM 826 O O . ILE B 1 17 ? -9.961 -8.508 -8.891 1 95.38 17 ILE B O 1
ATOM 830 N N . ARG B 1 18 ? -9.023 -6.672 -9.75 1 96.5 18 ARG B N 1
ATOM 831 C CA . ARG B 1 18 ? -8.266 -6.391 -8.531 1 96.5 18 ARG B CA 1
ATOM 832 C C . ARG B 1 18 ? -9.031 -5.434 -7.625 1 96.5 18 ARG B C 1
ATOM 834 O O . ARG B 1 18 ? -9.648 -4.477 -8.102 1 96.5 18 ARG B O 1
ATOM 841 N N . VAL B 1 19 ? -9.062 -5.699 -6.344 1 97.25 19 VAL B N 1
ATOM 842 C CA . VAL B 1 19 ? -9.695 -4.844 -5.348 1 97.25 19 VAL B CA 1
ATOM 843 C C . VAL B 1 19 ? -8.688 -4.469 -4.266 1 97.25 19 VAL B C 1
ATOM 845 O O . VAL B 1 19 ? -8.141 -5.344 -3.592 1 97.25 19 VAL B O 1
ATOM 848 N N . ASN B 1 20 ? -8.43 -3.193 -4.137 1 97.69 20 ASN B N 1
ATOM 849 C CA . ASN B 1 20 ? -7.52 -2.668 -3.125 1 97.69 20 ASN B CA 1
ATOM 850 C C . ASN B 1 20 ? -8.125 -1.476 -2.391 1 97.69 20 ASN B C 1
ATOM 852 O O . ASN B 1 20 ? -9.117 -0.898 -2.846 1 97.69 20 ASN B O 1
ATOM 856 N N . CYS B 1 21 ? -7.461 -1.229 -1.233 1 97.56 21 CYS B N 1
ATOM 857 C CA . CYS B 1 21 ? -8.016 -0.179 -0.389 1 97.56 21 CYS B CA 1
ATOM 858 C C . CYS B 1 21 ? -6.949 0.841 -0.012 1 97.56 21 CYS B C 1
ATOM 860 O O . CYS B 1 21 ? -5.82 0.472 0.311 1 97.56 21 CYS B O 1
ATOM 862 N N . ILE B 1 22 ? -7.305 2.092 -0.086 1 97.62 22 ILE B N 1
ATOM 863 C CA . ILE B 1 22 ? -6.469 3.186 0.405 1 97.62 22 ILE B CA 1
ATOM 864 C C . ILE B 1 22 ? -7.082 3.771 1.674 1 97.62 22 ILE B C 1
ATOM 866 O O . ILE B 1 22 ? -8.281 4.059 1.716 1 97.62 22 ILE B O 1
ATOM 870 N N . CYS B 1 23 ? -6.293 3.934 2.688 1 97.44 23 CYS B N 1
ATOM 871 C CA . CYS B 1 23 ? -6.703 4.562 3.939 1 97.44 23 CYS B CA 1
ATOM 872 C C . CYS B 1 23 ? -6.055 5.93 4.102 1 97.44 23 CYS B C 1
ATOM 874 O O . CYS B 1 23 ? -4.914 6.031 4.551 1 97.44 23 CYS B O 1
ATOM 876 N N . PRO B 1 24 ? -6.812 6.93 3.873 1 96.94 24 PRO B N 1
ATOM 877 C CA . PRO B 1 24 ? -6.234 8.273 3.932 1 96.94 24 PRO B CA 1
ATOM 878 C C . PRO B 1 24 ? -6.211 8.844 5.348 1 96.94 24 PRO B C 1
ATOM 880 O O . PRO B 1 24 ? -7 8.43 6.199 1 96.94 24 PRO B O 1
ATOM 883 N N . GLY B 1 25 ? -5.168 9.727 5.621 1 96.19 25 GLY B N 1
ATOM 884 C CA . GLY B 1 25 ? -5.254 10.586 6.793 1 96.19 25 GLY B CA 1
ATOM 885 C C . GLY B 1 25 ? -6.098 11.828 6.562 1 96.19 25 GLY B C 1
ATOM 886 O O . GLY B 1 25 ? -7.082 11.781 5.82 1 96.19 25 GLY B O 1
ATOM 887 N N . VAL B 1 26 ? -5.805 12.867 7.32 1 95.44 26 VAL B N 1
ATOM 888 C CA . VAL B 1 26 ? -6.496 14.141 7.129 1 95.44 26 VAL B CA 1
ATOM 889 C C . VAL B 1 26 ? -5.938 14.852 5.902 1 95.44 26 VAL B C 1
ATOM 891 O O . VAL B 1 26 ? -4.75 15.188 5.855 1 95.44 26 VAL B O 1
ATOM 894 N N . VAL B 1 27 ? -6.75 15.023 4.938 1 95.94 27 VAL B N 1
ATOM 895 C CA . VAL B 1 27 ? -6.352 15.648 3.682 1 95.94 27 VAL B CA 1
ATOM 896 C C . VAL B 1 27 ? -6.984 17.031 3.568 1 95.94 27 VAL B C 1
ATOM 898 O O . VAL B 1 27 ? -8.125 17.234 3.996 1 95.94 27 VAL B O 1
ATOM 901 N N . ASP B 1 28 ? -6.227 17.922 2.945 1 94.56 28 ASP B N 1
ATOM 902 C CA . ASP B 1 28 ? -6.719 19.281 2.736 1 94.56 28 ASP B CA 1
ATOM 903 C C . ASP B 1 28 ? -7.832 19.312 1.691 1 94.56 28 ASP B C 1
ATOM 905 O O . ASP B 1 28 ? -7.562 19.344 0.489 1 94.56 28 ASP B O 1
ATOM 909 N N . THR B 1 29 ? -9.008 19.234 2.115 1 93.69 29 THR B N 1
ATOM 910 C CA . THR B 1 29 ? -10.211 19.312 1.293 1 93.69 29 THR B CA 1
ATOM 911 C C . THR B 1 29 ? -11.25 20.219 1.948 1 93.69 29 THR B C 1
ATOM 913 O O . THR B 1 29 ? -11.086 20.625 3.096 1 93.69 29 THR B O 1
ATOM 916 N N . ASP B 1 30 ? -12.25 20.562 1.109 1 92.25 30 ASP B N 1
ATOM 917 C CA . ASP B 1 30 ? -13.328 21.406 1.628 1 92.25 30 ASP B CA 1
ATOM 918 C C . ASP B 1 30 ? -13.953 20.781 2.873 1 92.25 30 ASP B C 1
ATOM 920 O O . ASP B 1 30 ? -14.359 21.5 3.793 1 92.25 30 ASP B O 1
ATOM 924 N N . MET B 1 31 ? -13.969 19.469 2.908 1 89.62 31 MET B N 1
ATOM 925 C CA . MET B 1 31 ? -14.602 18.75 4.012 1 89.62 31 MET B CA 1
ATOM 926 C C . MET B 1 31 ? -13.805 18.906 5.301 1 89.62 31 MET B C 1
ATOM 928 O O . MET B 1 31 ? -14.375 18.969 6.387 1 89.62 31 MET B O 1
ATOM 932 N N . THR B 1 32 ? -12.469 19.109 5.191 1 92 32 THR B N 1
ATOM 933 C CA . THR B 1 32 ? -11.633 19.156 6.383 1 92 32 THR B CA 1
ATOM 934 C C . THR B 1 32 ? -11.312 20.609 6.758 1 92 32 THR B C 1
ATOM 936 O O . THR B 1 32 ? -10.734 20.859 7.82 1 92 32 THR B O 1
ATOM 939 N N . GLU B 1 33 ? -11.641 21.531 5.961 1 89.44 33 GLU B N 1
ATOM 940 C CA . GLU B 1 33 ? -11.32 22.953 6.145 1 89.44 33 GLU B CA 1
ATOM 941 C C . GLU B 1 33 ? -11.766 23.438 7.516 1 89.44 33 GLU B C 1
ATOM 943 O O . GLU B 1 33 ? -11.039 24.172 8.188 1 89.44 33 GLU B O 1
ATOM 948 N N . PRO B 1 34 ? -12.969 23.016 7.977 1 88.38 34 PRO B N 1
ATOM 949 C CA . PRO B 1 34 ? -13.43 23.5 9.281 1 88.38 34 PRO B CA 1
ATOM 950 C C . PRO B 1 34 ? -12.555 23.016 10.43 1 88.38 34 PRO B C 1
ATOM 952 O O . PRO B 1 34 ? -12.523 23.641 11.5 1 88.38 34 PRO B O 1
ATOM 955 N N . PHE B 1 35 ? -11.867 21.969 10.211 1 86.19 35 PHE B N 1
ATOM 956 C CA . PHE B 1 35 ? -11.008 21.422 11.25 1 86.19 35 PHE B CA 1
ATOM 957 C C . PHE B 1 35 ? -9.609 22.016 11.188 1 86.19 35 PHE B C 1
ATOM 959 O O . PHE B 1 35 ? -8.766 21.734 12.039 1 86.19 35 PHE B O 1
ATOM 966 N N . LEU B 1 36 ? -9.422 22.875 10.211 1 89.12 36 LEU B N 1
ATOM 967 C CA . LEU B 1 36 ? -8.117 23.484 10 1 89.12 36 LEU B CA 1
ATOM 968 C C . LEU B 1 36 ? -8.211 25 10.055 1 89.12 36 LEU B C 1
ATOM 970 O O . LEU B 1 36 ? -7.387 25.703 9.461 1 89.12 36 LEU B O 1
ATOM 974 N N . LYS B 1 37 ? -9.086 25.531 10.789 1 89 37 LYS B N 1
ATOM 975 C CA . LYS B 1 37 ? -9.445 26.953 10.766 1 89 37 LYS B CA 1
ATOM 976 C C . LYS B 1 37 ? -8.398 27.797 11.5 1 89 37 LYS B C 1
ATOM 978 O O . LYS B 1 37 ? -8.023 28.875 11.031 1 89 37 LYS B O 1
ATOM 983 N N . THR B 1 38 ? -8.023 27.297 12.586 1 91.94 38 THR B N 1
ATOM 984 C CA . THR B 1 38 ? -7.09 28.078 13.391 1 91.94 38 THR B CA 1
ATOM 985 C C . THR B 1 38 ? -5.676 27.516 13.281 1 91.94 38 THR B C 1
ATOM 987 O O . THR B 1 38 ? -5.492 26.375 12.859 1 91.94 38 THR B O 1
ATOM 990 N N . GLN B 1 39 ? -4.703 28.406 13.57 1 92.19 39 GLN B N 1
ATOM 991 C CA . GLN B 1 39 ? -3.318 27.938 13.602 1 92.19 39 GLN B CA 1
ATOM 992 C C . GLN B 1 39 ? -3.139 26.797 14.594 1 92.19 39 GLN B C 1
ATOM 994 O O . GLN B 1 39 ? -2.346 25.875 14.352 1 92.19 39 GLN B O 1
ATOM 999 N N . LYS B 1 40 ? -3.879 26.828 15.633 1 94.19 40 LYS B N 1
ATOM 1000 C CA . LYS B 1 40 ? -3.824 25.766 16.641 1 94.19 40 LYS B CA 1
ATOM 1001 C C . LYS B 1 40 ? -4.328 24.438 16.078 1 94.19 40 LYS B C 1
ATOM 1003 O O . LYS B 1 40 ? -3.748 23.391 16.344 1 94.19 40 LYS B O 1
ATOM 1008 N N . ASP B 1 41 ? -5.406 24.469 15.336 1 92.31 41 ASP B N 1
ATOM 1009 C CA . ASP B 1 41 ? -5.93 23.266 14.68 1 92.31 41 ASP B CA 1
ATOM 1010 C C . ASP B 1 41 ? -4.902 22.672 13.727 1 92.31 41 ASP B C 1
ATOM 1012 O O . ASP B 1 41 ? -4.676 21.453 13.734 1 92.31 41 ASP B O 1
ATOM 1016 N N . LYS B 1 42 ? -4.32 23.547 13.023 1 93 42 LYS B N 1
ATOM 1017 C CA . LYS B 1 42 ? -3.334 23.125 12.031 1 93 42 LYS B CA 1
ATOM 1018 C C . LYS B 1 42 ? -2.121 22.484 12.703 1 93 42 LYS B C 1
ATOM 1020 O O . LYS B 1 42 ? -1.612 21.469 12.234 1 93 42 LYS B O 1
ATOM 1025 N N . GLU B 1 43 ? -1.692 23.125 13.75 1 93.88 43 GLU B N 1
ATOM 1026 C CA . GLU B 1 43 ? -0.549 22.594 14.484 1 93.88 43 GLU B CA 1
ATOM 1027 C C . GLU B 1 43 ? -0.864 21.219 15.086 1 93.88 43 GLU B C 1
ATOM 1029 O O . GLU B 1 43 ? -0.014 20.328 15.094 1 93.88 43 GLU B O 1
ATOM 1034 N N . PHE B 1 44 ? -2.02 21.125 15.578 1 93.62 44 PHE B N 1
ATOM 1035 C CA . PHE B 1 44 ? -2.455 19.859 16.141 1 93.62 44 PHE B CA 1
ATOM 1036 C C . PHE B 1 44 ? -2.432 18.766 15.078 1 93.62 44 PHE B C 1
ATOM 1038 O O . PHE B 1 44 ? -1.921 17.672 15.32 1 93.62 44 PHE B O 1
ATOM 1045 N N . MET B 1 45 ? -2.992 19.109 13.914 1 92.88 45 MET B N 1
ATOM 1046 C CA . MET B 1 45 ? -3.047 18.141 12.828 1 92.88 45 MET B CA 1
ATOM 1047 C C . MET B 1 45 ? -1.645 17.797 12.336 1 92.88 45 MET B C 1
ATOM 1049 O O . MET B 1 45 ? -1.354 16.641 12.039 1 92.88 45 MET B O 1
ATOM 1053 N N . ASP B 1 46 ? -0.816 18.797 12.227 1 93.31 46 ASP B N 1
ATOM 1054 C CA . ASP B 1 46 ? 0.568 18.562 11.836 1 93.31 46 ASP B CA 1
ATOM 1055 C C . ASP B 1 46 ? 1.255 17.594 12.797 1 93.31 46 ASP B C 1
ATOM 1057 O O . ASP B 1 46 ? 1.98 16.703 12.367 1 93.31 46 ASP B O 1
ATOM 1061 N N . ASN B 1 47 ? 0.938 17.75 14.062 1 93.69 47 ASN B N 1
ATOM 1062 C CA . ASN B 1 47 ? 1.566 16.922 15.086 1 93.69 47 ASN B CA 1
ATOM 1063 C C . ASN B 1 47 ? 1.045 15.484 15.039 1 93.69 47 ASN B C 1
ATOM 1065 O O . ASN B 1 47 ? 1.724 14.555 15.492 1 93.69 47 ASN B O 1
ATOM 1069 N N . GLU B 1 48 ? -0.127 15.344 14.508 1 94.88 48 GLU B N 1
ATOM 1070 C CA . GLU B 1 48 ? -0.727 14.023 14.406 1 94.88 48 GLU B CA 1
ATOM 1071 C C . GLU B 1 48 ? -0.142 13.242 13.234 1 94.88 48 GLU B C 1
ATOM 1073 O O . GLU B 1 48 ? -0.314 12.023 13.141 1 94.88 48 GLU B O 1
ATOM 1078 N N . HIS B 1 49 ? 0.588 13.953 12.352 1 96.94 49 HIS B N 1
ATOM 1079 C CA . HIS B 1 49 ? 1.195 13.328 11.18 1 96.94 49 HIS B CA 1
ATOM 1080 C C . HIS B 1 49 ? 2.717 13.383 11.258 1 96.94 49 HIS B C 1
ATOM 1082 O O . HIS B 1 49 ? 3.316 14.43 10.992 1 96.94 49 HIS B O 1
ATOM 1088 N N . PRO B 1 50 ? 3.299 12.305 11.5 1 96.81 50 PRO B N 1
ATOM 1089 C 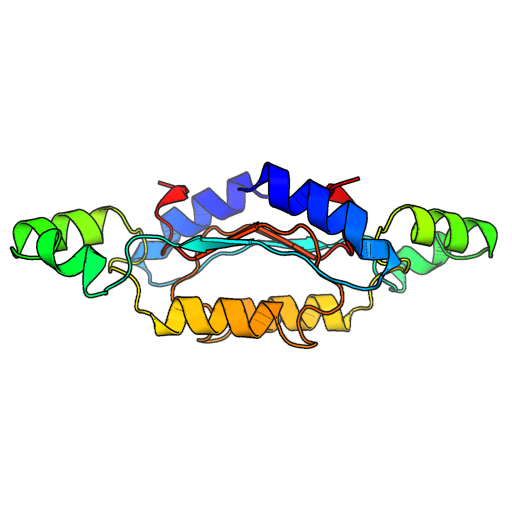CA . PRO B 1 50 ? 4.758 12.258 11.625 1 96.81 50 PRO B CA 1
ATOM 1090 C C . PRO B 1 50 ? 5.469 13.016 10.508 1 96.81 50 PRO B C 1
ATOM 1092 O O . PRO B 1 50 ? 6.543 13.578 10.719 1 96.81 50 PRO B O 1
ATOM 1095 N N . ILE B 1 51 ? 4.918 13.086 9.32 1 96.25 51 ILE B N 1
ATOM 1096 C CA . ILE B 1 51 ? 5.531 13.805 8.203 1 96.25 51 ILE B CA 1
ATOM 1097 C C . ILE B 1 51 ? 5.457 15.305 8.461 1 96.25 51 ILE B C 1
ATOM 1099 O O . ILE B 1 51 ? 6.211 16.078 7.871 1 96.25 51 ILE B O 1
ATOM 1103 N N . GLY B 1 52 ? 4.543 15.781 9.258 1 95.75 52 GLY B N 1
ATOM 1104 C CA . GLY B 1 52 ? 4.57 17.156 9.727 1 95.75 52 GLY B CA 1
ATOM 1105 C C . GLY B 1 52 ? 3.607 18.062 8.977 1 95.75 52 GLY B C 1
ATOM 1106 O O . GLY B 1 52 ? 3.742 19.281 9.016 1 95.75 52 GLY B O 1
ATOM 1107 N N . ARG B 1 53 ? 2.748 17.438 8.25 1 95.06 53 ARG B N 1
ATOM 1108 C CA . ARG B 1 53 ? 1.739 18.203 7.535 1 95.06 53 ARG B CA 1
ATOM 1109 C C . ARG B 1 53 ? 0.536 17.344 7.184 1 95.06 53 ARG B C 1
ATOM 1111 O O . ARG B 1 53 ? 0.625 16.109 7.191 1 95.06 53 ARG B O 1
ATOM 1118 N N . ILE B 1 54 ? -0.617 18.062 6.914 1 95.69 54 ILE B N 1
ATOM 1119 C CA . ILE B 1 54 ? -1.762 17.328 6.371 1 95.69 54 ILE B CA 1
ATOM 1120 C C . ILE B 1 54 ? -1.488 16.953 4.922 1 95.69 54 ILE B C 1
ATOM 1122 O O . ILE B 1 54 ? -0.525 17.422 4.316 1 95.69 54 ILE B O 1
ATOM 1126 N N . GLY B 1 55 ? -2.283 16 4.457 1 96.69 55 GLY B N 1
ATOM 1127 C CA . GLY B 1 55 ? -2.086 15.539 3.094 1 96.69 55 GLY B CA 1
ATOM 1128 C C . GLY B 1 55 ? -2.748 16.422 2.057 1 96.69 55 GLY B C 1
ATOM 1129 O O . GLY B 1 55 ? -3.592 17.266 2.393 1 96.69 55 GLY B O 1
ATOM 1130 N N . GLN B 1 56 ? -2.281 16.328 0.814 1 96.81 56 GLN B N 1
ATOM 1131 C CA . GLN B 1 56 ? -2.92 16.953 -0.337 1 96.81 56 GLN B CA 1
ATOM 1132 C C . GLN B 1 56 ? -3.719 15.938 -1.146 1 96.81 56 GLN B C 1
ATOM 1134 O O . GLN B 1 56 ? -3.348 14.766 -1.221 1 96.81 56 GLN B O 1
ATOM 1139 N N . PRO B 1 57 ? -4.832 16.391 -1.777 1 97.06 57 PRO B N 1
ATOM 1140 C CA . PRO B 1 57 ? -5.664 15.461 -2.549 1 97.06 57 PRO B CA 1
ATOM 1141 C C . PRO B 1 57 ? -4.871 14.695 -3.604 1 97.06 57 PRO B C 1
ATOM 1143 O O . PRO B 1 57 ? -5.156 13.523 -3.867 1 97.06 57 PRO B O 1
ATOM 1146 N N . GLN B 1 58 ? -3.865 15.266 -4.121 1 97.62 58 GLN B N 1
ATOM 1147 C CA . GLN B 1 58 ? -3.07 14.648 -5.176 1 97.62 58 GLN B CA 1
ATOM 1148 C C . GLN B 1 58 ? -2.318 13.43 -4.652 1 97.62 58 GLN B C 1
ATOM 1150 O O . GLN B 1 58 ? -2.074 12.477 -5.395 1 97.62 58 GLN B O 1
ATOM 1155 N N . GLU B 1 59 ? -1.978 13.469 -3.416 1 97.75 59 GLU B N 1
ATOM 1156 C CA . GLU B 1 59 ? -1.252 12.344 -2.846 1 97.75 59 GLU B CA 1
ATOM 1157 C C . GLU B 1 59 ? -2.145 11.109 -2.74 1 97.75 59 GLU B C 1
ATOM 1159 O O . GLU B 1 59 ? -1.679 9.977 -2.916 1 97.75 59 GLU B O 1
ATOM 1164 N N . ILE B 1 60 ? -3.4 11.359 -2.484 1 97.88 60 ILE B N 1
ATOM 1165 C CA . ILE B 1 60 ? -4.359 10.258 -2.525 1 97.88 60 ILE B CA 1
ATOM 1166 C C . ILE B 1 60 ? -4.555 9.797 -3.969 1 97.88 60 ILE B C 1
ATOM 1168 O O . ILE B 1 60 ? -4.582 8.602 -4.246 1 97.88 60 ILE B O 1
ATOM 1172 N N . GLY B 1 61 ? -4.703 10.797 -4.844 1 98.12 61 GLY B N 1
ATOM 1173 C CA . GLY B 1 61 ? -4.875 10.5 -6.254 1 98.12 61 GLY B CA 1
ATOM 1174 C C . GLY B 1 61 ? -3.762 9.633 -6.816 1 98.12 61 GLY B C 1
ATOM 1175 O O . GLY B 1 61 ? -4.016 8.727 -7.613 1 98.12 61 GLY B O 1
ATOM 1176 N N . LYS B 1 62 ? -2.51 9.867 -6.395 1 98.31 62 LYS B N 1
ATOM 1177 C CA . LYS B 1 62 ? -1.36 9.102 -6.875 1 98.31 62 LYS B CA 1
ATOM 1178 C C . LYS B 1 62 ? -1.433 7.652 -6.414 1 98.31 62 LYS B C 1
ATOM 1180 O O . LYS B 1 62 ? -1.077 6.738 -7.164 1 98.31 62 LYS B O 1
ATOM 1185 N N . ALA B 1 63 ? -1.893 7.457 -5.227 1 98.44 63 ALA B N 1
ATOM 1186 C CA . ALA B 1 63 ? -2.078 6.094 -4.738 1 98.44 63 ALA B CA 1
ATOM 1187 C C . ALA B 1 63 ? -3.16 5.367 -5.531 1 98.44 63 ALA B C 1
ATOM 1189 O O . ALA B 1 63 ? -3.004 4.195 -5.879 1 98.44 63 ALA B O 1
ATOM 1190 N N . VAL B 1 64 ? -4.219 6.098 -5.832 1 98.12 64 VAL B N 1
ATOM 1191 C CA . VAL B 1 64 ? -5.297 5.543 -6.641 1 98.12 64 VAL B CA 1
ATOM 1192 C C . VAL B 1 64 ? -4.758 5.145 -8.016 1 98.12 64 VAL B C 1
ATOM 1194 O O . VAL B 1 64 ? -5.062 4.059 -8.516 1 98.12 64 VAL B O 1
ATOM 1197 N N . LEU B 1 65 ? -4.004 6.012 -8.594 1 97.94 65 LEU B N 1
ATOM 1198 C CA . LEU B 1 65 ? -3.434 5.75 -9.906 1 97.94 65 LEU B CA 1
ATOM 1199 C C . LEU B 1 65 ? -2.539 4.516 -9.875 1 97.94 65 LEU B C 1
ATOM 1201 O O . LEU B 1 65 ? -2.578 3.691 -10.797 1 97.94 65 LEU B O 1
ATOM 1205 N N . TYR B 1 66 ? -1.756 4.391 -8.859 1 98.12 66 TYR B N 1
ATOM 1206 C CA . TYR B 1 66 ? -0.904 3.215 -8.711 1 98.12 66 TYR B CA 1
ATOM 1207 C C . TYR B 1 66 ? -1.734 1.938 -8.695 1 98.12 66 TYR B C 1
ATOM 1209 O O . TYR B 1 66 ? -1.477 1.014 -9.469 1 98.12 66 TYR B O 1
ATOM 1217 N N . PHE B 1 67 ? -2.787 1.901 -7.918 1 98 67 PHE B N 1
ATOM 1218 C CA . PHE B 1 67 ? -3.611 0.704 -7.801 1 98 67 PHE B CA 1
ATOM 1219 C C . PHE B 1 67 ? -4.383 0.448 -9.086 1 98 67 PHE B C 1
ATOM 1221 O O . PHE B 1 67 ? -4.641 -0.703 -9.445 1 98 67 PHE B O 1
ATOM 1228 N N . ALA B 1 68 ? -4.672 1.574 -9.781 1 96.81 68 ALA B N 1
ATOM 1229 C CA . ALA B 1 68 ? -5.496 1.453 -10.984 1 96.81 68 ALA B CA 1
ATOM 1230 C C . ALA B 1 68 ? -4.645 1.107 -12.203 1 96.81 68 ALA B C 1
ATOM 1232 O O . ALA B 1 68 ? -5.172 0.69 -13.234 1 96.81 68 ALA B O 1
ATOM 1233 N N . SER B 1 69 ? -3.373 1.234 -12.156 1 96.62 69 SER B N 1
ATOM 1234 C CA . SER B 1 69 ? -2.479 1.042 -13.297 1 96.62 69 SER B CA 1
ATOM 1235 C C . SER B 1 69 ? -1.95 -0.388 -13.344 1 96.62 69 SER B C 1
ATOM 1237 O O . SER B 1 69 ? -2.217 -1.187 -12.445 1 96.62 69 SER B O 1
ATOM 1239 N N . ASP B 1 70 ? -1.168 -0.671 -14.352 1 96.31 70 ASP B N 1
ATOM 1240 C CA . ASP B 1 70 ? -0.542 -1.98 -14.508 1 96.31 70 ASP B CA 1
ATOM 1241 C C . ASP B 1 70 ? 0.628 -2.152 -13.547 1 96.31 70 ASP B C 1
ATOM 1243 O O . ASP B 1 70 ? 1.127 -3.264 -13.352 1 96.31 70 ASP B O 1
ATOM 1247 N N . ASP B 1 71 ? 0.972 -1.032 -12.906 1 96.44 71 ASP B N 1
ATOM 1248 C CA . ASP B 1 71 ? 2.074 -1.107 -11.945 1 96.44 71 ASP B CA 1
ATOM 1249 C C . ASP B 1 71 ? 1.696 -1.963 -10.742 1 96.44 71 ASP B C 1
ATOM 1251 O O . ASP B 1 71 ? 2.568 -2.521 -10.07 1 96.44 71 ASP B O 1
ATOM 1255 N N . ALA B 1 72 ? 0.375 -2.098 -10.531 1 98 72 ALA B N 1
ATOM 1256 C CA . ALA B 1 72 ? -0.103 -2.906 -9.414 1 98 72 ALA B CA 1
ATOM 1257 C C . ALA B 1 72 ? -0.836 -4.148 -9.906 1 98 72 ALA B C 1
ATOM 1259 O O . ALA B 1 72 ? -1.778 -4.617 -9.266 1 98 72 ALA B O 1
ATOM 1260 N N . ALA B 1 73 ? -0.436 -4.664 -11.062 1 97.12 73 ALA B N 1
ATOM 1261 C CA . ALA B 1 73 ? -1.146 -5.734 -11.758 1 97.12 73 ALA B CA 1
ATOM 1262 C C . ALA B 1 73 ? -1.193 -7.004 -10.914 1 97.12 73 ALA B C 1
ATOM 1264 O O . ALA B 1 73 ? -2.086 -7.836 -11.086 1 97.12 73 ALA B O 1
ATOM 1265 N N . TRP B 1 74 ? -0.261 -7.168 -9.945 1 97.94 74 TRP B N 1
ATOM 1266 C CA . TRP B 1 74 ? -0.213 -8.383 -9.141 1 97.94 74 TRP B CA 1
A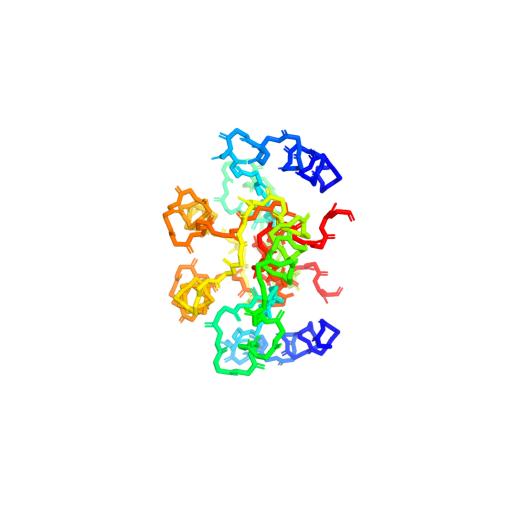TOM 1267 C C . TRP B 1 74 ? -0.573 -8.094 -7.691 1 97.94 74 TRP B C 1
ATOM 1269 O O . TRP B 1 74 ? -0.185 -8.836 -6.789 1 97.94 74 TRP B O 1
ATOM 1279 N N . THR B 1 75 ? -1.228 -7.004 -7.504 1 98.25 75 THR B N 1
ATOM 1280 C CA . THR B 1 75 ? -1.652 -6.594 -6.168 1 98.25 75 THR B CA 1
ATOM 1281 C C . THR B 1 75 ? -3.174 -6.598 -6.062 1 98.25 75 THR B C 1
ATOM 1283 O O . THR B 1 75 ? -3.855 -5.898 -6.816 1 98.25 75 THR B O 1
ATOM 1286 N N . THR B 1 76 ? -3.703 -7.395 -5.137 1 98 76 THR B N 1
ATOM 1287 C CA . THR B 1 76 ? -5.129 -7.398 -4.832 1 98 76 THR B CA 1
ATOM 1288 C C . THR B 1 76 ? -5.367 -7.734 -3.361 1 98 76 THR B C 1
ATOM 1290 O O . THR B 1 76 ? -4.566 -8.445 -2.744 1 98 76 THR B O 1
ATOM 1293 N N . GLY B 1 77 ? -6.34 -7.129 -2.787 1 97.31 77 GLY B N 1
ATOM 1294 C CA . GLY B 1 77 ? -6.656 -7.332 -1.381 1 97.31 77 GLY B CA 1
ATOM 1295 C C . GLY B 1 77 ? -5.766 -6.527 -0.449 1 97.31 77 GLY B C 1
ATOM 1296 O O . GLY B 1 77 ? -5.766 -6.75 0.763 1 97.31 77 GLY B O 1
ATOM 1297 N N . ALA B 1 78 ? -5.004 -5.602 -0.976 1 97.56 78 ALA B N 1
ATOM 1298 C CA . ALA B 1 78 ? -4.043 -4.836 -0.186 1 97.56 78 ALA B CA 1
ATOM 1299 C C . ALA B 1 78 ? -4.695 -3.592 0.413 1 97.56 78 ALA B C 1
ATOM 1301 O O . ALA B 1 78 ? -5.625 -3.029 -0.17 1 97.56 78 ALA B O 1
ATOM 1302 N N . VAL B 1 79 ? -4.188 -3.271 1.556 1 96.81 79 VAL B N 1
ATOM 1303 C CA . VAL B 1 79 ? -4.57 -2.033 2.225 1 96.81 79 VAL B CA 1
ATOM 1304 C C . VAL B 1 79 ? -3.352 -1.124 2.369 1 96.81 79 VAL B C 1
ATOM 1306 O O . VAL B 1 79 ? -2.322 -1.535 2.91 1 96.81 79 VAL B O 1
ATOM 1309 N N . LEU B 1 80 ? -3.506 0.062 1.864 1 97.75 80 LEU B N 1
ATOM 1310 C CA . LEU B 1 80 ? -2.396 1.009 1.887 1 97.75 80 LEU B CA 1
ATOM 1311 C C . LEU B 1 80 ? -2.775 2.271 2.652 1 97.75 80 LEU B C 1
ATOM 1313 O O . LEU B 1 80 ? -3.629 3.041 2.205 1 97.75 80 LEU B O 1
ATOM 1317 N N . ALA B 1 81 ? -2.131 2.484 3.76 1 97.69 81 ALA B N 1
ATOM 1318 C CA . ALA B 1 81 ? -2.295 3.74 4.488 1 97.69 81 ALA B CA 1
ATOM 1319 C C . ALA B 1 81 ? -1.542 4.875 3.803 1 97.69 81 ALA B C 1
ATOM 1321 O O . ALA B 1 81 ? -0.325 4.801 3.619 1 97.69 81 ALA B O 1
ATOM 1322 N N . VAL B 1 82 ? -2.252 5.805 3.336 1 98.06 82 VAL B N 1
ATOM 1323 C CA . VAL B 1 82 ? -1.71 7.062 2.832 1 98.06 82 VAL B CA 1
ATOM 1324 C C . VAL B 1 82 ? -2.125 8.211 3.752 1 98.06 82 VAL B C 1
ATOM 1326 O O . VAL B 1 82 ? -3.094 8.914 3.471 1 98.06 82 VAL B O 1
ATOM 1329 N N . ASP B 1 83 ? -1.268 8.266 4.883 1 98 83 ASP B N 1
ATOM 1330 C CA . ASP B 1 83 ? -1.8 9.094 5.961 1 98 83 ASP B CA 1
ATOM 1331 C C . ASP B 1 83 ? -0.683 9.852 6.672 1 98 83 ASP B C 1
ATOM 1333 O O . ASP B 1 83 ? -0.789 10.148 7.863 1 98 83 ASP B O 1
ATOM 1337 N N . GLY B 1 84 ? 0.448 10.039 5.984 1 97.62 84 GLY B N 1
ATOM 1338 C CA . GLY B 1 84 ? 1.556 10.781 6.562 1 97.62 84 GLY B CA 1
ATOM 1339 C C . GLY B 1 84 ? 2.09 10.172 7.84 1 97.62 84 GLY B C 1
ATOM 1340 O O . GLY B 1 84 ? 2.697 10.859 8.664 1 97.62 84 GLY B O 1
ATOM 1341 N N . GLY B 1 85 ? 1.745 8.953 8.117 1 97.38 85 GLY B N 1
ATOM 1342 C CA . GLY B 1 85 ? 2.232 8.242 9.289 1 97.38 85 GLY B CA 1
ATOM 1343 C C . GLY B 1 85 ? 1.303 8.359 10.484 1 97.38 85 GLY B C 1
ATOM 1344 O O . GLY B 1 85 ? 1.646 7.926 11.586 1 97.38 85 GLY B O 1
ATOM 1345 N N . GLU B 1 86 ? 0.114 8.844 10.266 1 96.69 86 GLU B N 1
ATOM 1346 C CA . GLU B 1 86 ? -0.815 9.062 11.375 1 96.69 86 GLU B CA 1
ATOM 1347 C C . GLU B 1 86 ? -1.112 7.754 12.109 1 96.69 86 GLU B C 1
ATOM 1349 O O . GLU B 1 86 ? -1.147 7.723 13.336 1 96.69 86 GLU B O 1
ATOM 1354 N N . SER B 1 87 ? -1.261 6.719 11.398 1 95.19 87 SER B N 1
ATOM 1355 C CA . SER B 1 87 ? -1.712 5.457 11.977 1 95.19 87 SER B CA 1
ATOM 1356 C C . SER B 1 87 ? -0.575 4.742 12.695 1 95.19 87 SER B C 1
ATOM 1358 O O . SER B 1 87 ? -0.8 3.75 13.391 1 95.19 87 SER B O 1
ATOM 1360 N N . ILE B 1 88 ? 0.599 5.176 12.586 1 92.94 88 ILE B N 1
ATOM 1361 C CA . ILE B 1 88 ? 1.695 4.453 13.219 1 92.94 88 ILE B CA 1
ATOM 1362 C C . ILE B 1 88 ? 2.115 5.18 14.5 1 92.94 88 ILE B C 1
ATOM 1364 O O . ILE B 1 88 ? 3.025 4.734 15.203 1 92.94 88 ILE B O 1
ATOM 1368 N N . LYS B 1 89 ? 1.538 6.336 14.781 1 88 89 LYS B N 1
ATOM 1369 C CA . LYS B 1 89 ? 1.803 7.039 16.031 1 88 89 LYS B CA 1
ATOM 1370 C C . LYS B 1 89 ? 1.284 6.246 17.234 1 88 89 LYS B C 1
ATOM 1372 O O . LYS B 1 89 ? 0.3 5.512 17.109 1 88 89 LYS B O 1
#

Nearest PDB structures (foldseek):
  1gee-assembly1_A  TM=9.690E-01  e=8.932E-09  Priestia megaterium
  1rwb-assembly1_A  TM=9.654E-01  e=8.932E-09  Priestia megaterium
  1gco-assembly1_A  TM=9.690E-01  e=1.176E-08  Priestia megaterium
  8w0o-assembly1_G  TM=9.674E-01  e=1.547E-08  Bacillus subtilis
  4ibo-assembly1_C  TM=9.344E-01  e=7.012E-08  Agrobacterium fabrum str. C58

Solvent-accessible surface area (backbone atoms only — not comparable to full-atom values): 9319 Å² total; per-residue (Å²): 109,70,68,56,30,27,52,48,14,58,68,30,16,82,74,72,40,72,27,68,41,77,42,69,48,65,44,69,40,84,87,41,42,80,66,47,70,43,73,66,38,42,50,52,49,16,68,52,8,51,64,57,42,66,42,52,61,62,50,54,50,39,50,49,49,42,63,71,37,75,54,28,71,51,37,25,38,28,55,37,50,46,25,20,25,37,86,64,108,110,70,68,55,31,28,53,49,14,58,68,30,15,81,74,72,41,71,28,66,42,76,43,69,48,65,42,68,41,82,86,40,43,80,64,46,70,43,73,67,39,41,51,52,50,16,70,53,9,50,64,58,42,67,42,52,62,63,50,55,49,38,50,51,48,43,63,70,36,75,54,28,69,50,38,25,38,28,55,38,50,46,24,20,26,35,87,63,107

pLDDT: mean 94.48, std 4.81, range [69.5, 98.44]

Sequence (178 aa):
MILLTKCWALEYAKDKIRVNCICPGVVDTDMTEPFLKTQKDKEFMDNEHPIGRIGQPQEIGKAVLYFASDDAAWTTGAVLAVDGGESIKMILLTKCWALEYAKDKIRVNCICPGVVDTDMTEPFLKTQKDKEFMDNEHPIGRIGQPQEIGKAVLYFASDDAAWTTGAVLAVDGGESIK

Radius of gyration: 17.89 Å; Cα contacts (8 Å, |Δi|>4): 345; chains: 2; bounding box: 31×58×31 Å

InterPro domains:
  IPR002347 Short-chain dehydrogenase/reductase SDR [PF13561] (3-85)
  IPR036291 NAD(P)-binding domain superfamily [SSF51735] (2-88)

Secondary structure (DSSP, 8-state):
-HHHHHHHHHHHHTTT----EEEE--B-STTTGGGG-SHHHHHHHHHHST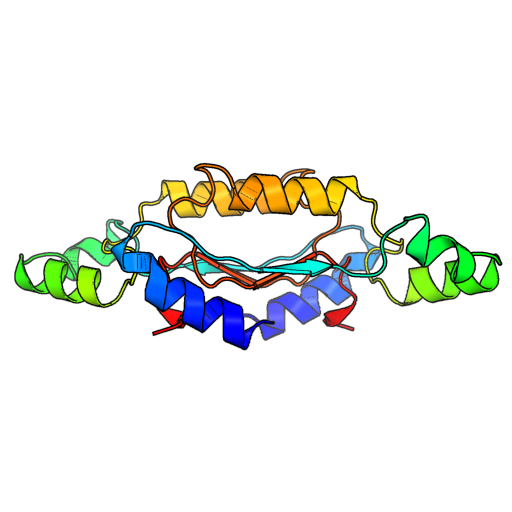TSSPBPHHHHHHHHHHHHSGGGTT--S-EEEESTTGGG-/-HHHHHHHHHHHHTTT----EEEE--B-STTTGGGG-SHHHHHHHHHHSTTSSPBPHHHHHHHHHHHHSGGGTT--S-EEEESTTGGG-

Organism: NCBI:txid859350

Foldseek 3Di:
DLVVQQVVQVVCVVVLDAGEEEAEAAEPDPVCCVQVPDPVSQQVLLVLAPQRGFHYPVLVVVVVCCCVDCVCSPDHSYYHYHYNCNVVD/DLVVQQVVQVVCVVVLDAGEEEAEAAEPDPVCCVQVPDPVSQQVLLVLAPQRGFHYPVLVVVVVCCCVDCVCSPDHSYYHYHYNCNVVD